Protein AF-A0A1R1PRR4-F1 (afdb_monomer_lite)

Organism: Zancudomyces culisetae (NCBI:txid1213189)

Sequence (98 aa):
MANDYFDDMEEYEVIGGYFSPVSNFYQKEGLAQGIHRVKMCELATQESSDWLMVDSWESVQPEYQRTAVVLDHFDEELNGAPTMYIGCIEHIKQLLDT

pLDDT: mean 85.0, std 11.19, range [50.25, 95.44]

Secondary structure (DSSP, 8-state):
-HHHHHHTTSS-----EEE-PPPGGG--TTPPPHHHHHHHHHHHHHHH-SSEEE--HHHH-SSPPPHHHHHHHHHHHHH-S--TT-HHHHHHHHHH--

InterPro domains:
  IPR014729 Rossmann-like alpha/beta/alpha sandwich fold [G3DSA:3.40.50.620] (1-91)
  IPR051182 Eukaryotic NMN adenylyltransferase [PTHR12039] (1-80)

Structure (mmCIF, N/CA/C/O backbone):
data_AF-A0A1R1PRR4-F1
#
_entry.id   AF-A0A1R1PRR4-F1
#
loop_
_atom_site.group_PDB
_atom_site.id
_atom_site.type_symbol
_atom_site.label_atom_id
_atom_site.label_alt_id
_atom_site.label_comp_id
_atom_site.label_asym_id
_atom_site.label_entity_id
_atom_site.label_seq_id
_atom_site.pdbx_PDB_ins_code
_atom_site.Cartn_x
_atom_site.Cartn_y
_atom_site.Cartn_z
_atom_site.occupancy
_atom_site.B_iso_or_equiv
_atom_site.auth_seq_id
_atom_site.auth_comp_id
_atom_site.auth_asym_id
_atom_site.auth_atom_i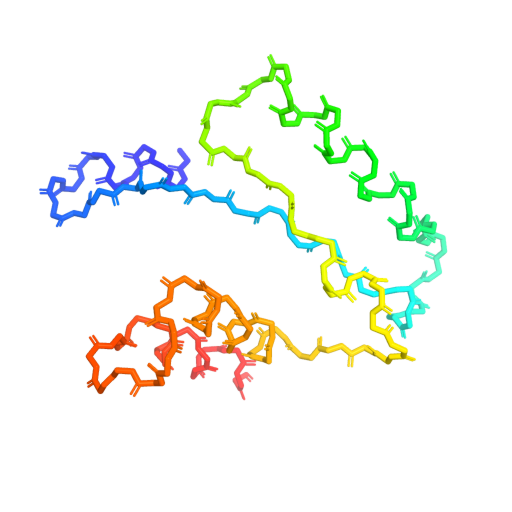d
_atom_site.pdbx_PDB_model_num
ATOM 1 N N . MET A 1 1 ? 15.954 5.761 -3.193 1.00 70.06 1 MET A N 1
ATOM 2 C CA . MET A 1 1 ? 14.948 4.887 -2.535 1.00 70.06 1 MET A CA 1
ATOM 3 C C . MET A 1 1 ? 14.641 3.722 -3.473 1.00 70.06 1 MET A C 1
ATOM 5 O O . MET A 1 1 ? 15.350 3.602 -4.458 1.00 70.06 1 MET A O 1
ATOM 9 N N . ALA A 1 2 ? 13.694 2.825 -3.165 1.00 87.81 2 ALA A N 1
ATOM 10 C CA . ALA A 1 2 ? 13.498 1.588 -3.941 1.00 87.81 2 ALA A CA 1
ATOM 11 C C . ALA A 1 2 ? 13.325 1.823 -5.456 1.00 87.81 2 ALA A C 1
ATOM 13 O O . ALA A 1 2 ? 13.923 1.087 -6.227 1.00 87.81 2 ALA A O 1
ATOM 14 N N . ASN A 1 3 ? 12.594 2.870 -5.866 1.00 88.69 3 ASN A N 1
ATOM 15 C CA . ASN A 1 3 ? 12.464 3.243 -7.280 1.00 88.69 3 ASN A CA 1
ATOM 16 C C . ASN A 1 3 ? 13.826 3.566 -7.916 1.00 88.69 3 ASN A C 1
ATOM 18 O O . ASN A 1 3 ? 14.245 2.858 -8.819 1.00 88.69 3 ASN A O 1
ATOM 22 N N . ASP A 1 4 ? 14.562 4.531 -7.349 1.00 90.19 4 ASP A N 1
ATOM 23 C CA . ASP A 1 4 ? 15.903 4.908 -7.829 1.00 90.19 4 ASP A CA 1
ATOM 24 C C . ASP A 1 4 ? 16.862 3.704 -7.916 1.00 90.19 4 ASP A C 1
ATOM 26 O O . ASP A 1 4 ? 17.697 3.635 -8.806 1.00 90.19 4 ASP A O 1
ATOM 30 N N . TYR A 1 5 ? 16.740 2.734 -6.998 1.00 91.06 5 TYR A N 1
ATOM 31 C CA . TYR A 1 5 ? 17.566 1.524 -7.021 1.00 91.06 5 TYR A CA 1
ATOM 32 C C . TYR A 1 5 ? 17.303 0.655 -8.257 1.00 91.06 5 TYR A C 1
ATOM 34 O O . TYR A 1 5 ? 18.251 0.134 -8.836 1.00 91.06 5 TYR A O 1
ATOM 42 N N . PHE A 1 6 ? 16.037 0.483 -8.649 1.00 90.19 6 PHE A N 1
ATOM 43 C CA . PHE A 1 6 ? 15.688 -0.286 -9.845 1.00 90.19 6 PHE A CA 1
ATOM 44 C C . PHE A 1 6 ? 15.942 0.505 -11.130 1.00 90.19 6 PHE A C 1
ATOM 46 O O . PHE A 1 6 ? 16.401 -0.091 -12.102 1.00 90.19 6 PHE A O 1
ATOM 53 N N . ASP A 1 7 ? 15.753 1.827 -11.104 1.00 88.50 7 ASP A N 1
ATOM 54 C CA . ASP A 1 7 ? 16.126 2.711 -12.214 1.00 88.50 7 ASP A CA 1
ATOM 55 C C . ASP A 1 7 ? 17.631 2.594 -12.531 1.00 88.50 7 ASP A C 1
ATOM 57 O O . ASP A 1 7 ? 18.012 2.475 -13.694 1.00 88.50 7 ASP A O 1
ATOM 61 N N . ASP A 1 8 ? 18.487 2.536 -11.502 1.00 91.81 8 ASP A N 1
ATOM 62 C CA . ASP A 1 8 ? 19.942 2.379 -11.648 1.00 91.81 8 ASP A CA 1
ATOM 63 C C . ASP A 1 8 ? 20.370 0.984 -12.160 1.00 91.81 8 ASP A C 1
ATOM 65 O O . ASP A 1 8 ? 21.486 0.821 -12.658 1.00 91.81 8 ASP A O 1
ATOM 69 N N . MET A 1 9 ? 19.528 -0.047 -12.007 1.00 90.94 9 MET A N 1
ATOM 70 C CA . MET A 1 9 ? 19.853 -1.421 -12.417 1.00 90.94 9 MET A CA 1
ATOM 71 C C . MET A 1 9 ? 19.648 -1.677 -13.912 1.00 90.94 9 MET A C 1
ATOM 73 O O . MET A 1 9 ? 20.230 -2.628 -14.431 1.00 90.94 9 MET A O 1
ATOM 77 N N . GLU A 1 10 ? 18.803 -0.890 -14.585 1.00 88.00 10 GLU A N 1
ATOM 78 C CA . GLU A 1 10 ? 18.418 -1.039 -16.003 1.00 88.00 10 GLU A CA 1
ATOM 79 C C . GLU A 1 10 ? 17.845 -2.429 -16.402 1.00 88.00 10 GLU A C 1
ATOM 81 O O . GLU A 1 10 ? 17.568 -2.677 -17.575 1.00 88.00 10 GLU A O 1
ATOM 86 N N . GLU A 1 11 ? 17.646 -3.350 -15.450 1.00 91.75 11 GLU A N 1
ATOM 87 C CA . GLU A 1 11 ? 17.112 -4.706 -15.671 1.00 91.75 11 GLU A CA 1
ATOM 88 C C . GLU A 1 11 ? 15.597 -4.788 -15.421 1.00 91.75 11 GLU A C 1
ATOM 90 O O . GLU A 1 11 ? 14.907 -5.616 -16.019 1.00 91.75 11 GLU A O 1
ATOM 95 N N . TYR A 1 12 ? 15.074 -3.917 -14.556 1.00 87.50 12 TYR A N 1
ATOM 96 C CA . TYR A 1 12 ? 13.672 -3.890 -14.150 1.00 87.50 12 TYR A CA 1
ATOM 97 C C . TYR A 1 12 ? 13.097 -2.491 -14.348 1.00 87.50 12 TYR A C 1
ATOM 99 O O . TYR A 1 12 ? 13.774 -1.497 -14.111 1.00 87.50 12 TYR A O 1
ATOM 107 N N . GLU A 1 13 ? 11.826 -2.422 -14.738 1.00 88.12 13 GLU A N 1
ATOM 108 C CA . GLU A 1 13 ? 11.073 -1.173 -14.836 1.00 88.12 13 GLU A CA 1
ATOM 109 C C . GLU A 1 13 ? 9.986 -1.162 -13.758 1.00 88.12 13 GLU A C 1
ATOM 111 O O . GLU A 1 13 ? 9.161 -2.078 -13.675 1.00 88.12 13 GLU A O 1
ATOM 116 N N . VAL A 1 14 ? 9.983 -0.132 -12.911 1.00 89.81 14 VAL A N 1
ATOM 117 C CA . VAL A 1 14 ? 8.945 0.040 -11.892 1.00 89.81 14 VAL A CA 1
ATOM 118 C C . VAL A 1 14 ? 7.703 0.629 -12.551 1.00 89.81 14 VAL A C 1
ATOM 120 O O . VAL A 1 14 ? 7.651 1.807 -12.885 1.00 89.81 14 VAL A O 1
ATOM 123 N N . ILE A 1 15 ? 6.674 -0.201 -12.711 1.00 89.69 15 ILE A N 1
ATOM 124 C CA . ILE A 1 15 ? 5.406 0.208 -13.336 1.00 89.69 15 ILE A CA 1
ATOM 125 C C . ILE A 1 15 ? 4.426 0.872 -12.359 1.00 89.69 15 ILE A C 1
ATOM 127 O O . ILE A 1 15 ? 3.451 1.489 -12.779 1.00 89.69 15 ILE A O 1
ATOM 131 N N . GLY A 1 16 ? 4.653 0.726 -11.053 1.00 90.75 16 GLY A N 1
ATOM 132 C CA . GLY A 1 16 ? 3.774 1.264 -10.023 1.00 90.75 16 GLY A CA 1
ATOM 133 C C . GLY A 1 16 ? 4.131 0.778 -8.623 1.00 90.75 16 GLY A C 1
ATOM 134 O O . GLY A 1 16 ? 4.926 -0.144 -8.441 1.00 90.75 16 GLY A O 1
ATOM 135 N N . GLY A 1 17 ? 3.528 1.410 -7.620 1.00 92.38 17 GLY A N 1
ATOM 136 C CA . GLY A 1 17 ? 3.644 1.007 -6.223 1.00 92.38 17 GLY A CA 1
ATOM 137 C C . GLY A 1 17 ? 2.343 1.246 -5.470 1.00 92.38 17 GLY A C 1
ATOM 138 O O . GLY A 1 17 ? 1.593 2.163 -5.793 1.00 92.38 17 GLY A O 1
ATOM 139 N N . TYR A 1 18 ? 2.072 0.424 -4.459 1.00 93.81 18 TYR A N 1
ATOM 140 C CA . TYR A 1 18 ? 0.822 0.474 -3.705 1.00 93.81 18 TYR A CA 1
ATOM 141 C C . TYR A 1 18 ? 1.084 0.643 -2.213 1.00 93.81 18 TYR A C 1
ATOM 143 O O . TYR A 1 18 ? 1.838 -0.116 -1.603 1.00 93.81 18 TYR A O 1
ATOM 151 N N . PHE A 1 19 ? 0.404 1.607 -1.598 1.00 94.62 19 PHE A N 1
ATOM 152 C CA . PHE A 1 19 ? 0.169 1.583 -0.162 1.00 94.62 19 PHE A CA 1
ATOM 153 C C . PHE A 1 19 ? -1.039 0.692 0.127 1.00 94.62 19 PHE A C 1
ATOM 155 O O . PHE A 1 19 ? -2.142 1.025 -0.295 1.00 94.62 19 PHE A O 1
ATOM 162 N N . SER A 1 20 ? -0.835 -0.386 0.889 1.00 94.94 20 SER A N 1
ATOM 163 C CA . SER A 1 20 ? -1.904 -1.217 1.466 1.00 94.94 20 SER A CA 1
ATOM 164 C C . SER A 1 20 ? -1.978 -0.971 2.976 1.00 94.94 20 SER A C 1
ATOM 166 O O . SER A 1 20 ? -1.121 -1.448 3.728 1.00 94.94 20 SER A O 1
ATOM 168 N N . PRO A 1 21 ? -2.920 -0.149 3.475 1.00 94.25 21 PRO A N 1
ATOM 169 C CA . PRO A 1 21 ? -3.056 0.072 4.905 1.00 94.25 21 PRO A CA 1
ATOM 170 C C . PRO A 1 21 ? -3.598 -1.178 5.608 1.00 94.25 21 PRO A C 1
ATOM 172 O O . PRO A 1 21 ? -4.687 -1.649 5.296 1.00 94.25 21 PRO A O 1
ATOM 175 N N . VAL A 1 22 ? -2.898 -1.619 6.659 1.00 92.00 22 VAL A N 1
ATOM 176 C CA . VAL A 1 22 ? -3.285 -2.798 7.458 1.00 92.00 22 VAL A CA 1
ATOM 177 C C . VAL A 1 22 ? -4.734 -2.757 7.947 1.00 92.00 22 VAL A C 1
ATOM 179 O O . VAL A 1 22 ? -5.261 -1.681 8.235 1.00 92.00 22 VAL A O 1
ATOM 182 N N . SER A 1 23 ? -5.369 -3.913 8.116 1.00 88.75 23 SER A N 1
ATOM 183 C CA . SER A 1 23 ? -6.702 -4.030 8.717 1.00 88.75 23 SER A CA 1
ATOM 184 C C . SER A 1 23 ? -6.796 -3.439 10.136 1.00 88.75 23 SER A C 1
ATOM 186 O O . SER A 1 23 ? -5.851 -3.486 10.928 1.00 88.75 23 SER A O 1
ATOM 188 N N . ASN A 1 24 ? -7.975 -2.923 10.506 1.00 82.19 24 ASN A N 1
ATOM 189 C CA . ASN A 1 24 ? -8.272 -2.509 11.889 1.00 82.19 24 ASN A CA 1
ATOM 190 C C . ASN A 1 24 ? -8.230 -3.678 12.881 1.00 82.19 24 ASN A C 1
ATOM 192 O O . ASN A 1 24 ? -7.993 -3.472 14.072 1.00 82.19 24 ASN A O 1
ATOM 196 N N . PHE A 1 25 ? -8.416 -4.904 12.388 1.00 80.56 25 PHE A N 1
ATOM 197 C CA . PHE A 1 25 ? -8.348 -6.124 13.189 1.00 80.56 25 PHE A CA 1
ATOM 198 C C . PHE A 1 25 ? -6.922 -6.489 13.619 1.00 80.56 25 PHE A C 1
ATOM 200 O O . PHE A 1 25 ? -6.747 -7.405 14.414 1.00 80.56 25 PHE A O 1
ATOM 207 N N . TYR A 1 26 ? -5.913 -5.724 13.190 1.00 76.81 26 TYR A N 1
ATOM 208 C CA . TYR A 1 26 ? -4.565 -5.783 13.755 1.00 76.81 26 TYR A CA 1
ATOM 209 C C . TYR A 1 26 ? -4.509 -5.349 15.236 1.00 76.81 26 TYR A C 1
ATOM 211 O O . TYR A 1 26 ? -3.545 -5.656 15.928 1.00 76.81 26 TYR A O 1
ATOM 219 N N . GLN A 1 27 ? -5.537 -4.641 15.737 1.00 78.19 27 GLN A N 1
ATOM 220 C CA . GLN A 1 27 ? -5.741 -4.313 17.162 1.00 78.19 27 GLN A CA 1
ATOM 221 C C . GLN A 1 27 ? -4.564 -3.609 17.866 1.00 78.19 27 GLN A C 1
ATOM 223 O O . GLN A 1 27 ? -4.468 -3.610 19.093 1.00 78.19 27 GLN A O 1
ATOM 228 N N . LYS A 1 28 ? -3.681 -2.941 17.114 1.00 83.88 28 LYS A N 1
ATOM 229 C CA . LYS A 1 28 ? -2.623 -2.115 17.702 1.00 83.88 28 LYS A CA 1
ATOM 230 C C . LYS A 1 28 ? -3.233 -0.911 18.421 1.00 83.88 28 LYS A C 1
ATOM 232 O O . LYS A 1 28 ? -3.974 -0.130 17.822 1.00 83.88 28 LYS A O 1
ATOM 237 N N . GLU A 1 29 ? -2.887 -0.746 19.693 1.00 87.75 29 GLU A N 1
ATOM 238 C CA . GLU A 1 29 ? -3.364 0.368 20.510 1.00 87.75 29 GLU A CA 1
ATOM 239 C C . GLU A 1 29 ? -3.003 1.719 19.869 1.00 87.75 29 GLU A C 1
ATOM 241 O O . GLU A 1 29 ? -1.882 1.928 19.397 1.00 87.75 29 GLU A O 1
ATOM 246 N N . GLY A 1 30 ? -3.979 2.629 19.810 1.00 86.81 30 GLY A N 1
ATOM 247 C CA . GLY A 1 30 ? -3.813 3.956 19.212 1.00 86.81 30 GLY A CA 1
ATOM 248 C C . GLY A 1 30 ? -3.780 3.987 17.679 1.00 86.81 30 GLY A C 1
ATOM 249 O O . GLY A 1 30 ? -3.578 5.058 17.107 1.00 86.81 30 GLY A O 1
ATOM 250 N N . LEU A 1 31 ? -3.988 2.858 16.990 1.00 88.50 31 LEU A N 1
ATOM 251 C CA . LEU A 1 31 ? -4.074 2.847 15.531 1.00 88.50 31 LEU A CA 1
ATOM 252 C C . LEU A 1 31 ? -5.362 3.543 15.068 1.00 88.50 31 LEU A C 1
ATOM 254 O O . LEU A 1 31 ? -6.470 3.140 15.420 1.00 88.50 31 LEU A O 1
ATOM 258 N N . ALA A 1 32 ? -5.213 4.584 14.249 1.00 90.88 32 ALA A N 1
ATOM 259 C CA . ALA A 1 32 ? -6.348 5.259 13.629 1.00 90.88 32 ALA A CA 1
ATOM 260 C C . ALA A 1 32 ? -7.162 4.288 12.757 1.00 90.88 32 ALA A C 1
ATOM 262 O O . ALA A 1 32 ? -6.602 3.380 12.128 1.00 90.88 32 ALA A O 1
ATOM 263 N N . GLN A 1 33 ? -8.479 4.516 12.680 1.00 90.00 33 GLN A N 1
ATOM 264 C CA . GLN A 1 33 ? -9.366 3.695 11.855 1.00 90.00 33 GLN A CA 1
ATOM 265 C C . GLN A 1 33 ? -8.869 3.634 10.405 1.00 90.00 33 GLN A C 1
ATOM 267 O O . GLN A 1 33 ? -8.419 4.632 9.841 1.00 90.00 33 GLN A O 1
ATOM 272 N N . GLY A 1 34 ? -8.988 2.454 9.802 1.00 89.88 34 GLY A N 1
ATOM 273 C CA . GLY A 1 34 ? -8.510 2.127 8.460 1.00 89.88 34 GLY A 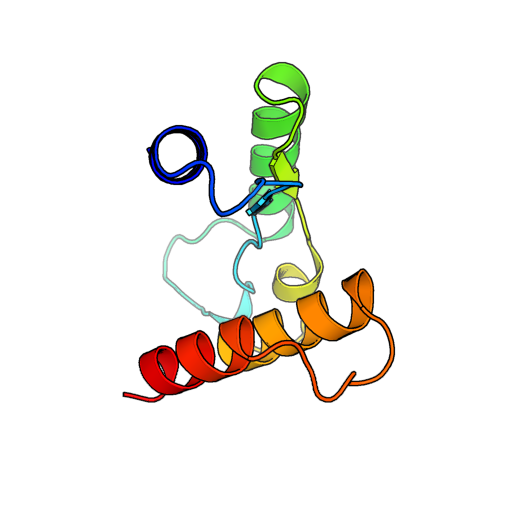CA 1
ATOM 274 C C . GLY A 1 34 ? -8.995 3.120 7.415 1.00 89.88 34 GLY A C 1
ATOM 275 O O . GLY A 1 34 ? -8.182 3.614 6.648 1.00 89.88 34 GLY A O 1
ATOM 276 N N . ILE A 1 35 ? -10.263 3.538 7.488 1.00 91.94 35 ILE A N 1
ATOM 277 C CA . ILE A 1 35 ? -10.829 4.556 6.592 1.00 91.94 35 ILE A CA 1
ATOM 278 C C . ILE A 1 35 ? -10.052 5.881 6.620 1.00 91.94 35 ILE A C 1
ATOM 280 O O . ILE A 1 35 ? -9.827 6.493 5.579 1.00 91.94 35 ILE A O 1
ATOM 284 N N . HIS A 1 36 ? -9.587 6.318 7.793 1.00 94.50 36 HIS A N 1
ATOM 285 C CA . HIS A 1 36 ? -8.786 7.534 7.909 1.00 94.50 36 HIS A CA 1
ATOM 286 C C . HIS A 1 36 ? -7.380 7.323 7.357 1.00 94.50 36 HIS A C 1
ATOM 288 O O . HIS A 1 36 ? -6.851 8.213 6.701 1.00 94.50 36 HIS A O 1
ATOM 294 N N . ARG A 1 37 ? -6.778 6.150 7.590 1.00 95.31 37 ARG A N 1
ATOM 295 C CA . ARG A 1 37 ? -5.449 5.820 7.056 1.00 95.31 37 ARG A CA 1
ATOM 296 C C . ARG A 1 37 ? -5.455 5.732 5.536 1.00 95.31 37 ARG A C 1
ATOM 298 O O . ARG A 1 37 ? -4.615 6.372 4.919 1.00 95.31 37 ARG A O 1
ATOM 305 N N . VAL A 1 38 ? -6.437 5.046 4.952 1.00 95.25 38 VAL A N 1
ATOM 306 C CA . VAL A 1 38 ? -6.662 5.020 3.500 1.00 95.25 38 VAL A CA 1
ATOM 307 C C . VAL A 1 38 ? -6.800 6.444 2.979 1.00 95.25 38 VAL A C 1
ATOM 309 O O . VAL A 1 38 ? -6.056 6.832 2.086 1.00 95.25 38 VAL A O 1
ATOM 312 N N . LYS A 1 39 ? -7.655 7.271 3.599 1.00 95.44 39 LYS A N 1
ATOM 313 C CA . LYS A 1 39 ? -7.856 8.639 3.114 1.00 95.44 39 LYS A CA 1
ATOM 314 C C . LYS A 1 39 ? -6.601 9.509 3.203 1.00 95.44 39 LYS A C 1
ATOM 316 O O . LYS A 1 39 ? -6.345 10.307 2.308 1.00 95.44 39 LYS A O 1
ATOM 321 N N . MET A 1 40 ? -5.816 9.368 4.269 1.00 94.88 40 MET A N 1
ATOM 322 C CA . MET A 1 40 ? -4.531 10.059 4.392 1.00 94.88 40 MET A CA 1
ATOM 323 C C . MET A 1 40 ? -3.545 9.607 3.313 1.00 94.88 40 MET A C 1
ATOM 325 O O . MET A 1 40 ? -2.896 10.458 2.714 1.00 94.88 40 MET A O 1
ATOM 329 N N . CYS A 1 41 ? -3.457 8.301 3.041 1.00 94.50 41 CYS A N 1
ATOM 330 C CA . CYS A 1 41 ? -2.624 7.771 1.965 1.00 94.50 41 CYS A CA 1
ATOM 331 C C . CYS A 1 41 ? -3.074 8.302 0.600 1.00 94.50 41 CYS A C 1
ATOM 333 O O . CYS A 1 41 ? -2.229 8.770 -0.149 1.00 94.50 41 CYS A O 1
ATOM 335 N N . GLU A 1 42 ? -4.379 8.309 0.307 1.00 94.19 42 GLU A N 1
ATOM 336 C CA . GLU A 1 42 ? -4.909 8.820 -0.965 1.00 94.19 42 GLU A CA 1
ATOM 337 C C . GLU A 1 42 ? -4.524 10.283 -1.179 1.00 94.19 42 GLU A C 1
ATOM 339 O O . GLU A 1 42 ? -4.059 10.653 -2.249 1.00 94.19 42 GLU A O 1
ATOM 344 N N . LEU A 1 43 ? -4.700 11.122 -0.153 1.00 94.25 43 LEU A N 1
ATOM 345 C CA . LEU A 1 43 ? -4.341 12.539 -0.230 1.00 94.25 43 LEU A CA 1
ATOM 346 C C . LEU A 1 43 ? -2.829 12.733 -0.382 1.00 94.25 43 LEU A C 1
ATOM 348 O O . LEU A 1 43 ? -2.396 13.650 -1.073 1.00 94.25 43 LEU A O 1
ATOM 352 N N . ALA A 1 44 ? -2.028 11.882 0.263 1.00 92.19 44 ALA A N 1
ATOM 353 C CA . ALA A 1 44 ? -0.579 11.931 0.140 1.00 92.19 44 ALA A CA 1
ATOM 354 C C . ALA A 1 44 ? -0.124 11.540 -1.270 1.00 92.19 44 ALA A C 1
ATOM 356 O O . ALA A 1 44 ? 0.734 12.218 -1.826 1.00 92.19 44 ALA A O 1
ATOM 357 N N . THR A 1 45 ? -0.691 10.488 -1.865 1.00 91.69 45 THR A N 1
ATOM 358 C CA . THR A 1 45 ? -0.294 10.026 -3.201 1.00 91.69 45 THR A CA 1
ATOM 359 C C . THR A 1 45 ? -0.827 10.923 -4.312 1.00 91.69 45 THR A C 1
ATOM 361 O O . THR A 1 45 ? -0.080 11.206 -5.239 1.00 91.69 45 THR A O 1
ATOM 364 N N . GLN A 1 46 ? -2.063 11.430 -4.198 1.00 87.75 46 GLN A N 1
ATOM 365 C CA . GLN A 1 46 ? -2.725 12.228 -5.243 1.00 87.75 46 GLN A CA 1
ATOM 366 C C . GLN A 1 46 ? -1.930 13.454 -5.699 1.00 87.75 46 GLN A C 1
ATOM 368 O O . GLN A 1 46 ? -1.942 13.779 -6.880 1.00 87.75 46 GLN A O 1
ATOM 373 N N . GLU A 1 47 ? -1.257 14.139 -4.775 1.00 79.38 47 GLU A N 1
ATOM 374 C CA . GLU A 1 47 ? -0.578 15.407 -5.071 1.00 79.38 47 GLU A CA 1
ATOM 375 C C . GLU A 1 47 ? 0.939 15.253 -5.253 1.00 79.38 47 GLU A C 1
ATOM 377 O O . GLU A 1 47 ? 1.601 16.194 -5.688 1.00 79.38 47 GLU A O 1
ATOM 382 N N . SER A 1 48 ? 1.520 14.108 -4.871 1.00 79.38 48 SER A N 1
ATOM 383 C CA . SER A 1 48 ? 2.980 13.964 -4.754 1.00 79.38 48 SER A CA 1
ATOM 384 C C . SER A 1 48 ? 3.600 12.853 -5.597 1.00 79.38 48 SER A C 1
ATOM 386 O O . SER A 1 48 ? 4.828 12.765 -5.650 1.00 79.38 48 SER A O 1
ATOM 388 N N . SER A 1 49 ? 2.798 12.004 -6.246 1.00 83.69 49 SER A N 1
ATOM 389 C CA . SER A 1 49 ? 3.322 10.872 -7.006 1.00 83.69 49 SER A CA 1
ATOM 390 C C . SER A 1 49 ? 2.438 10.490 -8.187 1.00 83.69 49 SER A C 1
ATOM 392 O O . SER A 1 49 ? 1.230 10.340 -8.043 1.00 83.69 49 SER A O 1
ATOM 394 N N . ASP A 1 50 ? 3.077 10.243 -9.330 1.00 86.31 50 ASP A N 1
ATOM 395 C CA . ASP A 1 50 ? 2.413 9.764 -10.548 1.00 86.31 50 ASP A CA 1
ATOM 396 C C . ASP A 1 50 ? 2.354 8.225 -10.639 1.00 86.31 50 ASP A C 1
ATOM 398 O O . ASP A 1 50 ? 1.687 7.683 -11.517 1.00 86.31 50 ASP A O 1
ATOM 402 N N . TRP A 1 51 ? 3.052 7.509 -9.748 1.00 90.62 51 TRP A N 1
ATOM 403 C CA . TRP A 1 51 ? 3.219 6.047 -9.812 1.00 90.62 51 TRP A CA 1
ATOM 404 C C . TRP A 1 51 ? 2.782 5.315 -8.534 1.00 90.62 51 TRP A C 1
ATOM 406 O O . T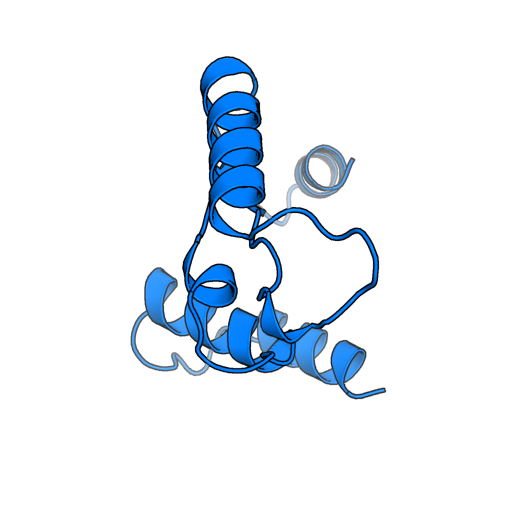RP A 1 51 ? 2.601 4.095 -8.552 1.00 90.62 51 TRP A O 1
ATOM 416 N N . LEU A 1 52 ? 2.604 6.039 -7.422 1.00 92.69 52 LEU A N 1
ATOM 417 C CA . LEU A 1 52 ? 2.105 5.479 -6.169 1.00 92.69 52 LEU A CA 1
ATOM 418 C C . LEU A 1 52 ? 0.583 5.566 -6.091 1.00 92.69 52 LEU A C 1
ATOM 420 O O . LEU A 1 52 ? -0.021 6.624 -6.255 1.00 92.69 52 LEU A O 1
ATOM 424 N N . MET A 1 53 ? -0.028 4.442 -5.751 1.00 93.31 53 MET A N 1
ATOM 425 C CA . MET A 1 53 ? -1.463 4.267 -5.582 1.00 93.31 53 MET A CA 1
ATOM 426 C C . MET A 1 53 ? -1.767 3.759 -4.173 1.00 93.31 53 MET A C 1
ATOM 428 O O . MET A 1 53 ? -0.874 3.391 -3.406 1.00 93.31 53 MET A O 1
ATOM 432 N N . VAL A 1 54 ? -3.047 3.740 -3.818 1.00 94.94 54 VAL A N 1
ATOM 433 C CA . VAL A 1 54 ? -3.521 3.175 -2.554 1.00 94.94 54 VAL A CA 1
ATOM 434 C C . VAL A 1 54 ? -4.470 2.044 -2.872 1.00 94.94 54 VAL A C 1
ATOM 436 O O . VAL A 1 54 ? -5.460 2.252 -3.570 1.00 94.94 54 VAL A O 1
ATOM 439 N N . ASP A 1 55 ? -4.174 0.869 -2.336 1.00 95.06 55 ASP A N 1
ATOM 440 C CA . ASP A 1 55 ? -5.123 -0.227 -2.287 1.00 95.06 55 ASP A CA 1
ATOM 441 C C . ASP A 1 55 ? -5.747 -0.286 -0.889 1.00 95.06 55 ASP A C 1
ATOM 443 O O . ASP A 1 55 ? -5.069 -0.221 0.136 1.00 95.06 55 ASP A O 1
ATOM 447 N N . SER A 1 56 ? -7.073 -0.361 -0.845 1.00 94.75 56 SER A N 1
ATOM 448 C CA . SER A 1 56 ? -7.832 -0.376 0.407 1.00 94.75 56 SER A CA 1
ATOM 449 C C . SER A 1 56 ? -8.298 -1.776 0.801 1.00 94.75 56 SER A C 1
ATOM 451 O O . SER A 1 56 ? -8.873 -1.923 1.886 1.00 94.75 56 SER A O 1
ATOM 453 N N . TRP A 1 57 ? -8.041 -2.793 -0.030 1.00 94.62 57 TRP A N 1
ATOM 454 C CA . TRP A 1 57 ? -8.570 -4.143 0.137 1.00 94.62 57 TRP A CA 1
ATOM 455 C C . TRP A 1 57 ? -8.232 -4.758 1.497 1.00 94.62 57 TRP A C 1
ATOM 457 O O . TRP A 1 57 ? -9.133 -5.241 2.183 1.00 94.62 57 TRP A O 1
ATOM 467 N N . GLU A 1 58 ? -6.974 -4.679 1.943 1.00 93.31 58 GLU A N 1
ATOM 468 C CA . GLU A 1 58 ? -6.551 -5.221 3.243 1.00 93.31 58 GLU A CA 1
ATOM 469 C C . GLU A 1 58 ? -7.276 -4.526 4.409 1.00 93.31 58 GLU A C 1
ATOM 471 O O . GLU A 1 58 ? -7.677 -5.155 5.392 1.00 93.31 58 GLU A O 1
ATOM 476 N N . SER A 1 59 ? -7.486 -3.213 4.287 1.00 90.12 59 SER A N 1
ATOM 477 C CA . SER A 1 59 ? -8.027 -2.370 5.355 1.00 90.12 59 SER A CA 1
ATOM 478 C C . SER A 1 59 ? -9.492 -2.673 5.696 1.00 90.12 59 SER A C 1
ATOM 480 O O . SER A 1 59 ? -9.926 -2.402 6.822 1.00 90.12 59 SER A O 1
ATOM 482 N N . VAL A 1 60 ? -10.239 -3.230 4.732 1.00 88.81 60 VAL A N 1
ATOM 483 C CA . VAL A 1 60 ? -11.671 -3.551 4.845 1.00 88.81 60 VAL A CA 1
ATOM 484 C C . VAL A 1 60 ? -11.938 -5.022 5.170 1.00 88.81 60 VAL A C 1
ATOM 486 O O . VAL A 1 60 ? -13.093 -5.381 5.405 1.00 88.81 60 VAL A O 1
ATOM 489 N N . GLN A 1 61 ? -10.903 -5.869 5.224 1.00 89.56 61 GLN A N 1
ATOM 490 C CA . GLN A 1 61 ? -11.074 -7.279 5.572 1.00 89.56 61 GLN A CA 1
ATOM 491 C C . GLN A 1 61 ? -11.582 -7.442 7.014 1.00 89.56 61 GLN A C 1
ATOM 493 O O . GLN A 1 61 ? -11.124 -6.722 7.910 1.00 89.56 61 GLN A O 1
ATOM 498 N N . PRO A 1 62 ? -12.492 -8.406 7.265 1.00 85.81 62 PRO A N 1
ATOM 499 C CA . PRO A 1 62 ? -13.091 -8.638 8.582 1.00 85.81 62 PRO A CA 1
ATOM 500 C C . PRO A 1 62 ? -12.109 -9.217 9.612 1.00 85.81 62 PRO A C 1
ATOM 502 O O . PRO A 1 62 ? -12.445 -9.316 10.788 1.00 85.81 62 PRO A O 1
ATOM 505 N N . GLU A 1 63 ? -10.909 -9.606 9.182 1.00 88.06 63 GLU A N 1
ATOM 506 C CA . GLU A 1 63 ? -9.846 -10.168 10.010 1.00 88.06 63 GLU A CA 1
ATOM 507 C C . GLU A 1 63 ? -8.479 -9.686 9.505 1.00 88.06 63 GLU A C 1
ATOM 509 O O . GLU A 1 63 ? -8.342 -9.249 8.357 1.00 88.06 63 GLU A O 1
ATOM 514 N N . TYR A 1 64 ? -7.458 -9.768 10.362 1.00 86.75 64 TYR A N 1
ATOM 515 C CA . TYR A 1 64 ? -6.079 -9.483 9.967 1.00 86.75 64 TYR A CA 1
ATOM 516 C C . TYR A 1 64 ? -5.614 -10.463 8.882 1.00 86.75 64 TYR A C 1
ATOM 518 O O . TYR A 1 64 ? -5.753 -11.675 9.040 1.00 86.75 64 TYR A O 1
ATOM 526 N N . GLN A 1 65 ? -5.030 -9.932 7.809 1.00 89.50 65 GLN A N 1
ATOM 527 C CA . G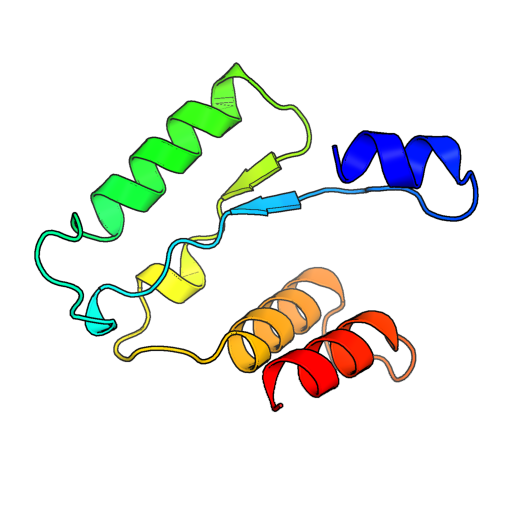LN A 1 65 ? -4.449 -10.725 6.732 1.00 89.50 65 GLN A CA 1
ATOM 528 C C . GLN A 1 65 ? -2.934 -10.776 6.875 1.00 89.50 65 GLN A C 1
ATOM 530 O O . GLN A 1 65 ? -2.286 -9.768 7.152 1.00 89.50 65 GLN A O 1
ATOM 535 N N . ARG A 1 66 ? -2.352 -11.957 6.657 1.00 90.38 66 ARG A N 1
ATOM 536 C CA . ARG A 1 66 ? -0.897 -12.073 6.518 1.00 90.38 66 ARG A CA 1
ATOM 537 C C . ARG A 1 66 ? -0.468 -11.395 5.220 1.00 90.38 66 ARG A C 1
ATOM 539 O O . ARG A 1 66 ? -1.145 -11.547 4.207 1.00 90.38 66 ARG A O 1
ATOM 546 N N . THR A 1 67 ? 0.695 -10.749 5.220 1.00 90.81 67 THR A N 1
ATOM 547 C CA . THR A 1 67 ? 1.239 -10.069 4.032 1.00 90.81 67 THR A CA 1
ATOM 548 C C . THR A 1 67 ? 1.323 -10.989 2.809 1.00 90.81 67 THR A C 1
ATOM 550 O O . THR A 1 67 ? 1.061 -10.535 1.704 1.00 90.81 67 THR A O 1
ATOM 553 N N . ALA A 1 68 ? 1.595 -12.289 2.988 1.00 89.94 68 ALA A N 1
ATOM 554 C CA . ALA A 1 68 ? 1.580 -13.262 1.891 1.00 89.94 68 ALA A CA 1
ATOM 555 C C . ALA A 1 68 ? 0.224 -13.328 1.155 1.00 89.94 68 ALA A C 1
ATOM 557 O O . ALA A 1 68 ? 0.208 -13.344 -0.069 1.00 89.94 68 ALA A O 1
ATOM 558 N N . VAL A 1 69 ? -0.892 -13.272 1.893 1.00 90.31 69 VAL A N 1
ATOM 559 C CA . VAL A 1 69 ? -2.260 -13.278 1.335 1.00 90.31 69 VAL A CA 1
ATOM 560 C C . VAL A 1 69 ? -2.570 -11.959 0.627 1.00 90.31 69 VAL A C 1
ATOM 562 O O . VAL A 1 69 ? -3.251 -11.934 -0.390 1.00 90.31 69 VAL A O 1
ATOM 565 N N . VAL A 1 70 ? -2.047 -10.846 1.143 1.00 92.06 70 VAL A N 1
ATOM 566 C CA . VAL A 1 70 ? -2.163 -9.542 0.473 1.00 92.06 70 VAL A CA 1
ATOM 567 C C . VAL A 1 70 ? -1.392 -9.552 -0.853 1.00 92.06 70 VAL A C 1
ATOM 569 O O . VAL A 1 70 ? -1.869 -9.017 -1.847 1.00 92.06 70 VAL A O 1
ATOM 572 N N . LEU A 1 71 ? -0.223 -10.199 -0.902 1.00 91.00 71 LEU A N 1
ATOM 573 C CA . LEU A 1 71 ? 0.535 -10.363 -2.145 1.00 91.00 71 LEU A CA 1
ATOM 574 C C . LEU A 1 71 ? -0.162 -11.297 -3.144 1.00 91.00 71 LEU A C 1
ATOM 576 O O . LEU A 1 71 ? -0.073 -11.036 -4.338 1.00 91.00 71 LEU A O 1
ATOM 580 N N . ASP A 1 72 ? -0.862 -12.338 -2.676 1.00 89.94 72 ASP A N 1
ATOM 581 C CA . ASP A 1 72 ? -1.735 -13.156 -3.532 1.00 89.94 72 ASP A CA 1
ATOM 582 C C . ASP A 1 72 ? -2.823 -12.296 -4.183 1.00 89.94 72 ASP A C 1
ATOM 584 O O . ASP A 1 72 ? -3.015 -12.362 -5.392 1.00 89.94 72 ASP A O 1
ATOM 588 N N . HIS A 1 73 ? -3.477 -11.429 -3.404 1.00 91.19 73 HIS A N 1
ATOM 589 C CA . HIS A 1 73 ? -4.478 -10.501 -3.930 1.00 91.19 73 HIS A CA 1
ATOM 590 C C . HIS A 1 73 ? -3.902 -9.587 -5.025 1.00 91.19 73 HIS A C 1
ATOM 592 O O . HIS A 1 73 ? -4.499 -9.465 -6.091 1.00 91.19 73 HIS A O 1
ATOM 598 N N . PHE A 1 74 ? -2.725 -8.988 -4.809 1.00 90.88 74 PHE A N 1
ATOM 599 C CA . PHE A 1 74 ? -2.086 -8.164 -5.842 1.00 90.88 74 PHE A CA 1
ATOM 600 C C . PHE A 1 74 ? -1.724 -8.959 -7.098 1.00 90.88 74 PHE A C 1
ATOM 602 O O . PHE A 1 74 ? -1.869 -8.437 -8.202 1.00 90.88 74 PHE A O 1
ATOM 609 N N . ASP A 1 75 ? -1.252 -10.199 -6.950 1.00 88.19 75 ASP A N 1
ATOM 610 C CA . ASP A 1 75 ? -0.955 -11.057 -8.097 1.00 88.19 75 ASP A CA 1
ATOM 611 C C . ASP A 1 75 ? -2.221 -11.352 -8.911 1.00 88.19 75 ASP A C 1
ATOM 613 O O . ASP A 1 75 ? -2.214 -11.226 -10.135 1.00 88.19 75 ASP A O 1
ATOM 617 N N . GLU A 1 76 ? -3.325 -11.657 -8.227 1.00 89.06 76 GLU A N 1
ATOM 618 C CA . GLU A 1 76 ? -4.619 -11.914 -8.858 1.00 89.06 76 GLU A CA 1
ATOM 619 C C . GLU A 1 76 ? -5.173 -10.681 -9.588 1.00 89.06 76 GLU A C 1
ATOM 621 O O . GLU A 1 76 ? -5.633 -10.790 -10.726 1.00 89.06 76 GLU A O 1
ATOM 626 N N . GLU A 1 77 ? -5.103 -9.496 -8.977 1.00 90.12 77 GLU A N 1
ATOM 627 C CA . GLU A 1 77 ? -5.621 -8.258 -9.578 1.00 90.12 77 GLU A CA 1
ATOM 628 C C . GLU A 1 77 ? -4.768 -7.766 -10.757 1.00 90.12 77 GLU A C 1
ATOM 630 O O . GLU A 1 77 ? -5.306 -7.256 -11.743 1.00 90.12 77 GLU A O 1
ATOM 635 N N . LEU A 1 78 ? -3.440 -7.908 -10.679 1.00 88.12 78 LEU A N 1
ATOM 636 C CA . LEU A 1 78 ? -2.527 -7.414 -11.715 1.00 88.12 78 LEU A CA 1
ATOM 637 C C . LEU A 1 78 ? -2.349 -8.409 -12.864 1.00 88.12 78 LEU A C 1
ATOM 639 O O . LEU A 1 78 ? -2.300 -8.008 -14.028 1.00 88.12 78 LEU A O 1
ATOM 643 N N . ASN A 1 79 ? -2.243 -9.700 -12.547 1.00 85.81 79 ASN A N 1
ATOM 644 C CA . ASN A 1 79 ? -1.858 -10.739 -13.503 1.00 85.81 79 ASN A CA 1
ATOM 645 C C . ASN A 1 79 ? -3.009 -11.698 -13.844 1.00 85.81 79 ASN A C 1
ATOM 647 O O . ASN A 1 79 ? -2.906 -12.465 -14.807 1.00 85.81 79 ASN A O 1
ATOM 651 N N . GLY A 1 80 ? -4.127 -11.633 -13.115 1.00 82.19 80 GLY A N 1
ATOM 652 C CA . GLY A 1 80 ? -5.281 -12.507 -13.300 1.00 82.19 80 GLY A CA 1
ATOM 653 C C . GLY A 1 80 ? -5.097 -13.873 -12.631 1.00 82.19 80 GLY A C 1
ATOM 654 O O . GLY A 1 80 ? -4.649 -13.983 -11.500 1.00 82.19 80 GLY A O 1
ATOM 655 N N . ALA A 1 81 ? -5.475 -14.956 -13.318 1.00 63.31 81 ALA A N 1
ATOM 656 C CA . ALA A 1 81 ? -5.257 -16.314 -12.805 1.00 63.31 81 ALA A CA 1
ATOM 657 C C . ALA A 1 81 ? -3.750 -16.596 -12.631 1.00 63.31 81 ALA A C 1
ATOM 659 O O . ALA A 1 81 ? -2.971 -16.068 -13.425 1.00 63.31 81 ALA A O 1
ATOM 660 N N . PRO A 1 82 ? -3.336 -17.469 -11.686 1.00 57.44 82 PRO A N 1
ATOM 661 C CA . PRO A 1 82 ? -1.927 -17.720 -11.393 1.00 57.44 82 PRO A CA 1
ATOM 662 C C . PRO A 1 82 ? -1.196 -18.160 -12.659 1.00 57.44 82 PRO A C 1
ATOM 664 O O . PRO A 1 82 ? -1.290 -19.304 -13.118 1.00 57.44 82 PRO A O 1
ATOM 667 N N . THR A 1 83 ? -0.483 -17.218 -13.264 1.00 50.25 83 THR A N 1
ATOM 668 C CA . THR A 1 83 ? 0.427 -17.514 -14.356 1.00 50.25 83 THR A CA 1
ATOM 669 C C . THR A 1 83 ? 1.665 -18.129 -13.719 1.00 50.25 83 THR A C 1
ATOM 671 O O . THR A 1 83 ? 2.213 -17.603 -12.756 1.00 50.25 83 THR A O 1
ATOM 674 N N . MET A 1 84 ? 2.117 -19.278 -14.228 1.00 55.50 84 MET A N 1
ATOM 675 C CA . MET A 1 84 ? 3.247 -20.046 -13.671 1.00 55.50 84 MET A CA 1
ATOM 676 C C . MET A 1 84 ? 4.614 -19.314 -13.713 1.00 55.50 84 MET A C 1
ATOM 678 O O . MET A 1 84 ? 5.651 -19.964 -13.612 1.00 55.50 84 MET A O 1
ATOM 682 N N . TYR A 1 85 ? 4.649 -17.992 -13.908 1.00 50.50 85 TYR A N 1
ATOM 683 C CA . TYR A 1 85 ? 5.848 -17.241 -14.279 1.00 50.50 85 TYR A CA 1
ATOM 684 C C . TYR A 1 85 ? 6.211 -16.048 -13.387 1.00 50.50 85 TYR A C 1
ATOM 686 O O . TYR A 1 85 ? 7.229 -15.411 -13.650 1.00 50.50 85 TYR A O 1
ATOM 694 N N . ILE A 1 86 ? 5.490 -15.772 -12.297 1.00 57.25 86 ILE A N 1
ATOM 695 C CA . ILE A 1 86 ? 5.828 -14.646 -11.407 1.00 57.25 86 ILE A CA 1
ATOM 696 C C . ILE A 1 86 ? 6.565 -15.166 -10.171 1.00 57.25 86 ILE A C 1
ATOM 698 O O . ILE A 1 86 ? 6.045 -15.254 -9.065 1.00 57.25 86 ILE A O 1
ATOM 702 N N . GLY A 1 87 ? 7.833 -15.538 -10.369 1.00 58.50 87 GLY A N 1
ATOM 703 C CA . GLY A 1 87 ? 8.696 -16.052 -9.297 1.00 58.50 87 GLY A CA 1
ATOM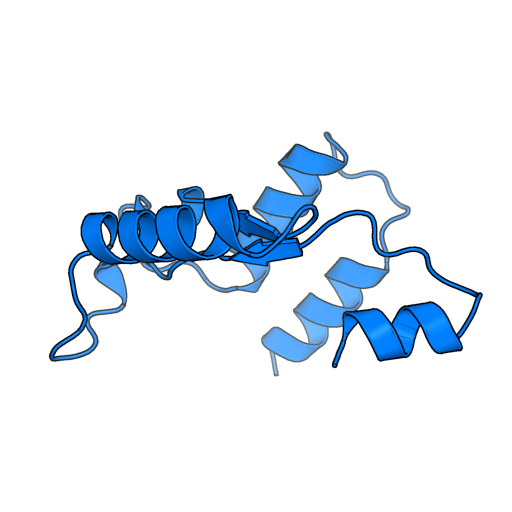 704 C C . GLY A 1 87 ? 9.058 -15.023 -8.216 1.00 58.50 87 GLY A C 1
ATOM 705 O O . GLY A 1 87 ? 9.538 -15.403 -7.149 1.00 58.50 87 GLY A O 1
ATOM 706 N N . CYS A 1 88 ? 8.831 -13.729 -8.465 1.00 63.94 88 CYS A N 1
ATOM 707 C CA . CYS A 1 88 ? 9.227 -12.663 -7.542 1.00 63.94 88 CYS A CA 1
ATOM 708 C C . CYS A 1 88 ? 8.363 -12.654 -6.267 1.00 63.94 88 CYS A C 1
ATOM 710 O O . CYS A 1 88 ? 8.893 -12.576 -5.160 1.00 63.94 88 CYS A O 1
ATOM 712 N N . ILE A 1 89 ? 7.043 -12.832 -6.404 1.00 73.00 89 ILE A N 1
ATOM 713 C CA . ILE A 1 89 ? 6.122 -12.862 -5.260 1.00 73.00 89 ILE A CA 1
ATOM 714 C C . ILE A 1 89 ? 6.355 -14.112 -4.399 1.00 73.00 89 ILE A C 1
ATOM 716 O O . ILE A 1 89 ? 6.391 -14.009 -3.175 1.00 73.00 89 ILE A O 1
ATOM 720 N N . GLU A 1 90 ? 6.602 -15.271 -5.011 1.00 73.06 90 GLU A N 1
ATOM 721 C CA . GLU A 1 90 ? 6.900 -16.512 -4.281 1.00 73.06 90 GLU A CA 1
ATOM 722 C C . GLU A 1 90 ? 8.177 -16.408 -3.436 1.00 73.06 90 GLU A C 1
ATOM 724 O O . GLU A 1 90 ? 8.212 -16.876 -2.297 1.00 73.06 90 GLU A O 1
ATOM 729 N N . HIS A 1 91 ? 9.216 -15.742 -3.949 1.00 74.25 91 HIS A N 1
ATOM 730 C CA . HIS A 1 91 ? 10.433 -15.497 -3.176 1.00 74.25 91 HIS A CA 1
ATOM 731 C C . HIS A 1 91 ? 10.176 -14.554 -1.991 1.00 74.25 91 HIS A C 1
ATOM 733 O O . HIS A 1 91 ? 10.667 -14.792 -0.889 1.00 74.25 91 HIS A O 1
ATOM 739 N N . ILE A 1 92 ? 9.365 -13.509 -2.186 1.00 76.62 92 ILE A N 1
ATOM 740 C CA . ILE A 1 92 ? 8.985 -12.586 -1.107 1.00 76.62 92 ILE A CA 1
ATOM 741 C C . ILE A 1 92 ? 8.154 -13.314 -0.040 1.00 76.62 92 ILE A C 1
ATOM 743 O O . ILE A 1 92 ? 8.401 -13.132 1.149 1.00 76.62 92 ILE A O 1
ATOM 747 N N . LYS A 1 93 ? 7.218 -14.187 -0.434 1.00 79.25 93 LYS A N 1
ATOM 748 C CA . LYS A 1 93 ? 6.428 -15.007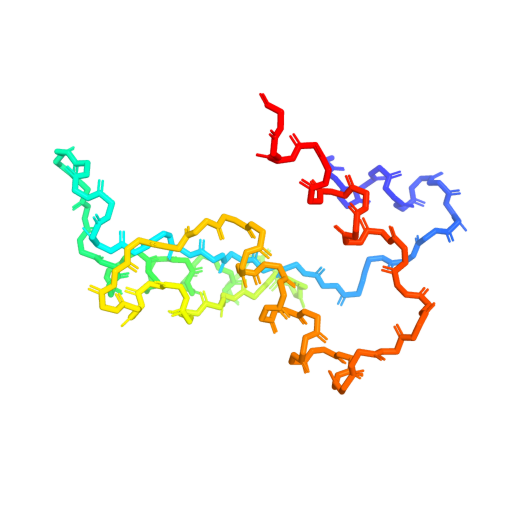 0.501 1.00 79.25 93 LYS A CA 1
ATOM 749 C C . LYS A 1 93 ? 7.312 -15.917 1.356 1.00 79.25 93 LYS A C 1
ATOM 751 O O . LYS A 1 93 ? 7.121 -15.964 2.567 1.00 79.25 93 LYS A O 1
ATOM 756 N N . GLN A 1 94 ? 8.329 -16.553 0.767 1.00 76.06 94 GLN A N 1
ATOM 757 C CA . GLN A 1 94 ? 9.295 -17.369 1.519 1.00 76.06 94 GLN A CA 1
ATOM 758 C C . GLN A 1 94 ? 10.030 -16.568 2.603 1.00 76.06 94 GLN A C 1
ATOM 760 O O . GLN A 1 94 ? 10.298 -17.109 3.671 1.00 76.06 94 GLN A O 1
ATOM 765 N N . LEU A 1 95 ? 10.330 -15.290 2.350 1.00 75.38 95 LEU A N 1
ATOM 766 C CA . LEU A 1 95 ? 10.956 -14.393 3.329 1.00 75.38 95 LEU A CA 1
ATOM 767 C C . LEU A 1 95 ? 9.980 -13.889 4.405 1.00 75.38 95 LEU A C 1
ATOM 769 O O . LEU A 1 95 ? 10.414 -13.464 5.470 1.00 75.38 95 LEU A O 1
ATOM 773 N N . LEU A 1 96 ? 8.674 -13.892 4.130 1.00 71.69 96 LEU A N 1
ATOM 774 C CA . LEU A 1 96 ? 7.634 -13.466 5.075 1.00 71.69 96 LEU A CA 1
ATOM 775 C C . LEU A 1 96 ? 7.189 -14.591 6.022 1.00 71.69 96 LEU A C 1
ATOM 777 O O . LEU A 1 96 ? 6.631 -14.302 7.079 1.00 71.69 96 LEU A O 1
ATOM 781 N N . ASP A 1 97 ? 7.417 -15.851 5.644 1.00 63.81 97 ASP A N 1
ATOM 782 C CA . ASP A 1 97 ? 7.111 -17.038 6.454 1.00 63.81 97 ASP A CA 1
ATOM 783 C C . ASP A 1 97 ? 8.281 -17.480 7.376 1.00 63.81 97 ASP A C 1
ATOM 785 O O . ASP A 1 97 ? 8.130 -18.453 8.121 1.00 63.81 97 ASP A O 1
ATOM 789 N N . THR A 1 98 ? 9.429 -16.783 7.358 1.00 50.69 98 THR A N 1
ATOM 790 C CA . THR A 1 98 ? 10.553 -16.953 8.314 1.00 50.69 98 THR A CA 1
ATOM 791 C C . THR A 1 98 ? 10.455 -16.024 9.513 1.00 50.69 98 THR A C 1
ATOM 793 O O . THR A 1 98 ? 10.738 -16.491 10.640 1.00 50.69 98 THR A O 1
#

Radius of gyration: 15.03 Å; chains: 1; bounding box: 33×36×36 Å

Foldseek 3Di:
DVQVVVVVVVPDHQQAEEDEDAAPQVVPPPDDQLVVVQVVLQVVPVPPHPGYYYDDVNHPDPHTDQVLVVLVVVCCVPVNPDDVPCVPSVVVVVVSVD